Protein AF-0000000066037885 (afdb_homodimer)

pLDDT: mean 89.78, std 19.11, range [28.48, 98.75]

Foldseek 3Di:
DDKDKAFLLRVCVVVVNDLVVLCVQQVHDSVVSVVCNPVRVQPAWMQIPSHIDGDPDPPPPPPD/DDKDKAFLLRVCVVVVNDLVVLCVQQVHDSVVSVVCNPVRVQPAWMQIPSHIDGDPDPPPPPPD

Organism: Escherichia phage 933W (NCBI:txid10730)

Solvent-accessible surface area (backbone atoms only — not comparable to full-atom values): 7501 Å² total; per-residue (Å²): 136,89,78,50,79,46,28,58,36,56,48,28,61,78,49,73,66,36,53,65,59,52,13,60,72,49,71,49,52,50,68,57,48,61,73,34,53,79,35,71,81,35,81,55,36,38,25,48,72,69,40,54,22,34,42,74,64,66,92,69,67,65,80,129,137,88,78,50,79,45,27,58,36,57,49,26,61,77,48,74,65,34,51,65,58,50,12,59,72,49,71,49,52,48,68,59,47,62,74,35,53,78,35,71,82,35,81,55,37,39,24,46,72,67,40,55,23,34,43,71,63,71,88,71,68,65,80,126

Secondary structure (DSSP, 8-state):
----EE-HHHHHHHTTT-HHHHHHHHT--HHHHHHTTT-TT-SSEEEETTEEEE---STT----/----EE-HHHHHHHTTT-HHHHHHHHT--HHHHHHTTT-TT-SSEEEETTEEEE---STT----

Nearest PDB structures (foldseek):
  4iwr-assembly1_B  TM=7.015E-01  e=7.742E-01  Enterobacter sp. RFL1396
  3op9-assembly1_A  TM=7.424E-01  e=7.742E-01  Listeria innocua
  2o38-assembly1_A  TM=7.202E-01  e=2.026E+00  Rhodopseudomonas palustris CGA009
  6hr9-assembly1_A  TM=5.129E-01  e=2.026E+00  Pseudomonas aeruginosa PAO1
  6r40-assembly1_A  TM=4.985E-01  e=3.059E+00  Pseudomonas aeruginosa PAO1

Radius of gyration: 14.73 Å; Cα contacts (8 Å, |Δi|>4): 186; chains: 2; bounding box: 26×42×34 Å

Structure (mmCIF, N/CA/C/O backbone):
data_AF-0000000066037885-model_v1
#
loop_
_entity.id
_entity.type
_entity.pdbx_description
1 polymer 'Protein ninH'
#
loop_
_atom_site.group_PDB
_atom_site.id
_atom_site.type_symbol
_atom_site.label_atom_id
_atom_site.label_alt_id
_atom_site.label_comp_id
_atom_site.label_asym_id
_atom_site.label_entity_id
_atom_site.label_seq_id
_atom_site.pdbx_PDB_ins_code
_atom_site.Cartn_x
_atom_site.Cartn_y
_atom_site.Cartn_z
_atom_site.occupancy
_atom_site.B_iso_or_equiv
_atom_site.auth_seq_id
_atom_site.auth_comp_id
_atom_site.auth_asym_id
_atom_site.auth_atom_id
_atom_site.pdbx_PDB_model_num
ATOM 1 N N . MET A 1 1 ? -6.348 -1.788 15.414 1 75.81 1 MET A N 1
ATOM 2 C CA . MET A 1 1 ? -6.617 -2.709 14.312 1 75.81 1 MET A CA 1
ATOM 3 C C . MET A 1 1 ? -5.352 -3.459 13.906 1 75.81 1 MET A C 1
ATOM 5 O O . MET A 1 1 ? -4.246 -2.918 14 1 75.81 1 MET A O 1
ATOM 9 N N . THR A 1 2 ? -5.555 -4.742 13.648 1 91.5 2 THR A N 1
ATOM 10 C CA . THR A 1 2 ? -4.41 -5.57 13.289 1 91.5 2 THR A CA 1
ATOM 11 C C . THR A 1 2 ? -4.309 -5.73 11.773 1 91.5 2 THR A C 1
ATOM 13 O O . THR A 1 2 ? -5.301 -6.035 11.109 1 91.5 2 THR A O 1
ATOM 16 N N . PHE A 1 3 ? -3.154 -5.43 11.266 1 95.5 3 PHE A N 1
ATOM 17 C CA . PHE A 1 3 ? -2.873 -5.551 9.844 1 95.5 3 PHE A CA 1
ATOM 18 C C . PHE A 1 3 ? -1.893 -6.688 9.578 1 95.5 3 PHE A C 1
ATOM 20 O O . PHE A 1 3 ? -0.932 -6.875 10.328 1 95.5 3 PHE A O 1
ATOM 27 N N . THR A 1 4 ? -2.166 -7.461 8.602 1 96.75 4 THR A N 1
ATOM 28 C CA . THR A 1 4 ? -1.158 -8.367 8.062 1 96.75 4 THR A CA 1
ATOM 29 C C . THR A 1 4 ? -0.481 -7.77 6.84 1 96.75 4 THR A C 1
ATOM 31 O O . THR A 1 4 ? -1.137 -7.129 6.012 1 96.75 4 THR A O 1
ATOM 34 N N . VAL A 1 5 ? 0.843 -7.969 6.785 1 98.12 5 VAL A N 1
ATOM 35 C CA . VAL A 1 5 ? 1.591 -7.441 5.648 1 98.12 5 VAL A CA 1
ATOM 36 C C . VAL A 1 5 ? 2.438 -8.547 5.027 1 98.12 5 VAL A C 1
ATOM 38 O O . VAL A 1 5 ? 3.09 -9.312 5.738 1 98.12 5 VAL A O 1
ATOM 41 N N . LYS A 1 6 ? 2.4 -8.594 3.695 1 98.12 6 LYS A N 1
ATOM 42 C CA . LYS A 1 6 ? 3.293 -9.422 2.889 1 98.12 6 LYS A CA 1
ATOM 43 C C . LYS A 1 6 ? 3.787 -8.664 1.66 1 98.12 6 LYS A C 1
ATOM 45 O O . LYS A 1 6 ? 3.223 -7.633 1.294 1 98.12 6 LYS A O 1
ATOM 50 N N . THR A 1 7 ? 4.82 -9.188 1.041 1 98.5 7 THR A N 1
ATOM 51 C CA . THR A 1 7 ? 5.25 -8.719 -0.273 1 98.5 7 THR A CA 1
ATOM 52 C C . THR A 1 7 ? 4.93 -9.75 -1.347 1 98.5 7 THR A C 1
ATOM 54 O O . THR A 1 7 ? 4.59 -10.898 -1.032 1 98.5 7 THR A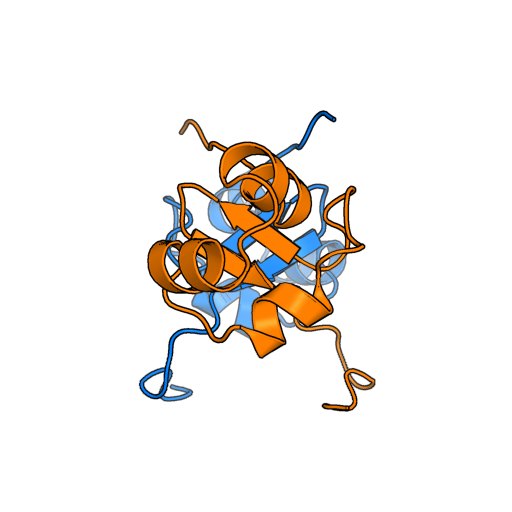 O 1
ATOM 57 N N . ILE A 1 8 ? 5.066 -9.281 -2.51 1 98.5 8 ILE A N 1
ATOM 58 C CA . ILE A 1 8 ? 4.879 -10.219 -3.611 1 98.5 8 ILE A CA 1
ATOM 59 C C . ILE A 1 8 ? 5.918 -11.336 -3.523 1 98.5 8 ILE A C 1
ATOM 61 O O . ILE A 1 8 ? 5.586 -12.516 -3.678 1 98.5 8 ILE A O 1
ATOM 65 N N . PRO A 1 9 ? 7.156 -11.031 -3.236 1 98.62 9 PRO A N 1
ATOM 66 C CA . PRO A 1 9 ? 8.102 -12.133 -3.055 1 98.62 9 PRO A CA 1
ATOM 67 C C . PRO A 1 9 ? 7.656 -13.125 -1.988 1 98.62 9 PRO A C 1
ATOM 69 O O . PRO A 1 9 ? 7.828 -14.336 -2.156 1 98.62 9 PRO A O 1
ATOM 72 N N . ASP A 1 10 ? 7.082 -12.656 -0.904 1 98.44 10 ASP A N 1
ATOM 73 C CA . ASP A 1 10 ? 6.543 -13.562 0.107 1 98.44 10 ASP A CA 1
ATOM 74 C C . ASP A 1 10 ? 5.484 -14.484 -0.49 1 98.44 10 ASP A C 1
ATOM 76 O O . ASP A 1 10 ? 5.5 -15.695 -0.249 1 98.44 10 ASP A O 1
ATOM 80 N N . MET A 1 11 ? 4.613 -13.875 -1.225 1 98.56 11 MET A N 1
ATOM 81 C CA . MET A 1 11 ? 3.523 -14.641 -1.824 1 98.56 11 MET A CA 1
ATOM 82 C C . MET A 1 11 ? 4.059 -15.664 -2.82 1 98.56 11 MET A C 1
ATOM 84 O O . MET A 1 11 ? 3.514 -16.766 -2.941 1 98.56 11 MET A O 1
ATOM 88 N N . LEU A 1 12 ? 5.035 -15.25 -3.535 1 98.75 12 LEU A N 1
ATOM 89 C CA . LEU A 1 12 ? 5.629 -16.156 -4.512 1 98.75 12 LEU A CA 1
ATOM 90 C C . LEU A 1 12 ? 6.23 -17.375 -3.818 1 98.75 12 LEU A C 1
ATOM 92 O O . LEU A 1 12 ? 6.105 -18.5 -4.312 1 98.75 12 LEU A O 1
ATOM 96 N N . VAL A 1 13 ? 6.871 -17.172 -2.777 1 98.44 13 VAL A N 1
ATOM 97 C CA . VAL A 1 13 ? 7.402 -18.297 -2.014 1 98.44 13 VAL A CA 1
ATOM 98 C C . VAL A 1 13 ? 6.273 -19.234 -1.629 1 98.44 13 VAL A C 1
ATOM 100 O O . VAL A 1 13 ? 6.391 -20.453 -1.796 1 98.44 13 VAL A O 1
ATOM 103 N N . GLU A 1 14 ? 5.25 -18.641 -1.103 1 98.38 14 GLU A N 1
ATOM 104 C CA . GLU A 1 14 ? 4.109 -19.453 -0.664 1 98.38 14 GLU A CA 1
ATOM 105 C C . GLU A 1 14 ? 3.471 -20.188 -1.835 1 98.38 14 GLU A C 1
ATOM 107 O O . GLU A 1 14 ? 2.895 -21.266 -1.656 1 98.38 14 GLU A O 1
ATOM 112 N N . ALA A 1 15 ? 3.582 -19.656 -3.066 1 98.62 15 ALA A N 1
ATOM 113 C CA . ALA A 1 15 ? 2.936 -20.188 -4.258 1 98.62 15 ALA A CA 1
ATOM 114 C C . ALA A 1 15 ? 3.928 -20.984 -5.109 1 98.62 15 ALA A C 1
ATOM 116 O O . ALA A 1 15 ? 3.672 -21.25 -6.285 1 98.62 15 ALA A O 1
ATOM 117 N N . TYR A 1 16 ? 5.102 -21.25 -4.559 1 98.31 16 TYR A N 1
ATOM 118 C CA . TYR A 1 16 ? 6.137 -22.016 -5.246 1 98.31 16 TYR A CA 1
ATOM 119 C C . TYR A 1 16 ? 6.523 -21.344 -6.559 1 98.31 16 TYR A C 1
ATOM 121 O O . TYR A 1 16 ? 6.594 -22 -7.602 1 98.31 16 TYR A O 1
ATOM 129 N N . GLU A 1 17 ? 6.566 -20.062 -6.535 1 98.06 17 GLU A N 1
ATOM 130 C CA . GLU A 1 17 ? 7.066 -19.219 -7.609 1 98.06 17 GLU A CA 1
ATOM 131 C C . GLU A 1 17 ? 6.062 -19.125 -8.75 1 98.06 17 GLU A C 1
ATOM 133 O O . GLU A 1 17 ? 6.414 -18.703 -9.859 1 98.06 17 GLU A O 1
ATOM 138 N N . ASN A 1 18 ? 4.805 -19.516 -8.539 1 98.69 18 ASN A N 1
ATOM 139 C CA . ASN A 1 18 ? 3.779 -19.422 -9.578 1 98.69 18 ASN A CA 1
ATOM 140 C C . ASN A 1 18 ? 3.172 -18.031 -9.641 1 98.69 18 ASN A C 1
ATOM 142 O O . ASN A 1 18 ? 2.262 -17.703 -8.875 1 98.69 18 ASN A O 1
ATOM 146 N N . GLN A 1 19 ? 3.557 -17.266 -10.625 1 98.69 19 GLN A N 1
ATOM 147 C CA . GLN A 1 19 ? 3.143 -15.883 -10.773 1 98.69 19 GLN A CA 1
ATOM 148 C C . GLN A 1 19 ? 1.664 -15.781 -11.133 1 98.69 19 GLN A C 1
ATOM 150 O O . GLN A 1 19 ? 0.967 -14.875 -10.688 1 98.69 19 GLN A O 1
ATOM 155 N N . THR A 1 20 ? 1.163 -16.703 -11.867 1 98.38 20 THR A N 1
ATOM 156 C CA . THR A 1 20 ? -0.238 -16.703 -12.273 1 98.38 20 THR A CA 1
ATOM 157 C C . THR A 1 20 ? -1.151 -16.859 -11.062 1 98.38 20 THR A C 1
ATOM 159 O O . THR A 1 20 ? -2.164 -16.156 -10.953 1 98.38 20 THR A O 1
ATOM 162 N N . GLU A 1 21 ? -0.776 -17.688 -10.211 1 98.69 21 GLU A N 1
ATOM 163 C CA . GLU A 1 21 ? -1.56 -17.906 -9 1 98.69 21 GLU A CA 1
ATOM 164 C C . GLU A 1 21 ? -1.55 -16.656 -8.109 1 98.69 21 GLU A C 1
ATOM 166 O O . GLU A 1 21 ? -2.59 -16.266 -7.586 1 98.69 21 GLU A O 1
ATOM 171 N N . VAL A 1 22 ? -0.392 -16.062 -7.926 1 98.69 22 VAL A N 1
ATOM 172 C CA . VAL A 1 22 ? -0.288 -14.852 -7.117 1 98.69 22 VAL A CA 1
ATOM 173 C C . VAL A 1 22 ? -1.146 -13.75 -7.73 1 98.69 22 VAL A C 1
ATOM 175 O O . VAL A 1 22 ? -1.877 -13.055 -7.02 1 98.69 22 VAL A O 1
ATOM 178 N N . ALA A 1 23 ? -1.127 -13.602 -9.008 1 98.12 23 ALA A N 1
ATOM 179 C CA . ALA A 1 23 ? -1.935 -12.609 -9.703 1 98.12 23 ALA A CA 1
ATOM 180 C C . ALA A 1 23 ? -3.422 -12.82 -9.438 1 98.12 23 ALA A C 1
ATOM 182 O O . ALA A 1 23 ? -4.16 -11.867 -9.18 1 98.12 23 ALA A O 1
ATOM 183 N N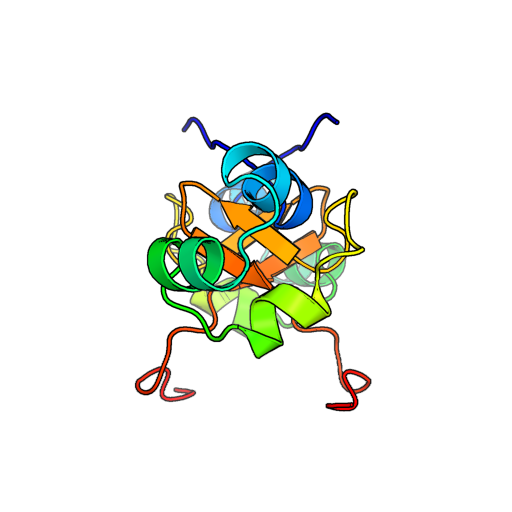 . ARG A 1 24 ? -3.824 -14.047 -9.469 1 98.12 24 ARG A N 1
ATOM 184 C CA . ARG A 1 24 ? -5.223 -14.383 -9.227 1 98.12 24 ARG A CA 1
ATOM 185 C C . ARG A 1 24 ? -5.629 -14.023 -7.801 1 98.12 24 ARG A C 1
ATOM 187 O O . ARG A 1 24 ? -6.664 -13.391 -7.586 1 98.12 24 ARG A O 1
ATOM 194 N N . ILE A 1 25 ? -4.836 -14.398 -6.895 1 97.56 25 ILE A N 1
ATOM 195 C CA . ILE A 1 25 ? -5.125 -14.156 -5.484 1 97.56 25 ILE A CA 1
ATOM 196 C C . ILE A 1 25 ? -5.246 -12.656 -5.227 1 97.56 25 ILE A C 1
ATOM 198 O O . ILE A 1 25 ? -6.125 -12.219 -4.484 1 97.56 25 ILE A O 1
ATOM 202 N N . LEU A 1 26 ? -4.395 -11.875 -5.836 1 97.19 26 LEU A N 1
ATOM 203 C CA . LEU A 1 26 ? -4.328 -10.438 -5.57 1 97.19 26 LEU A CA 1
ATOM 204 C C . LEU A 1 26 ? -5.223 -9.664 -6.527 1 97.19 26 LEU A C 1
ATOM 206 O O . LEU A 1 26 ? -5.34 -8.445 -6.426 1 97.19 26 LEU A O 1
ATOM 210 N N . ASN A 1 27 ? -5.844 -10.461 -7.426 1 96.06 27 ASN A N 1
ATOM 211 C CA . ASN A 1 27 ? -6.684 -9.828 -8.445 1 96.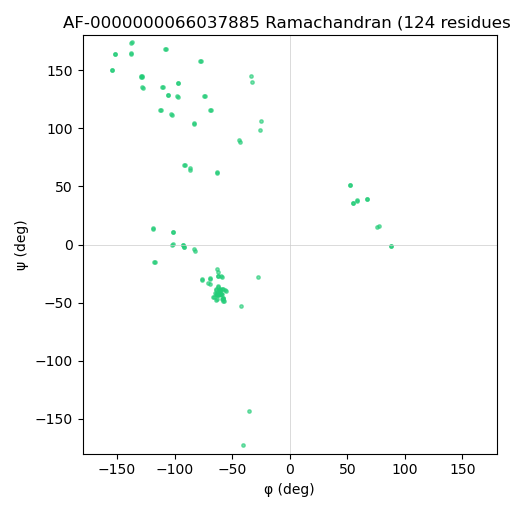06 27 ASN A CA 1
ATOM 212 C C . ASN A 1 27 ? -5.934 -8.727 -9.188 1 96.06 27 ASN A C 1
ATOM 214 O O . ASN A 1 27 ? -6.418 -7.602 -9.289 1 96.06 27 ASN A O 1
ATOM 218 N N . CYS A 1 28 ? -4.73 -9.109 -9.68 1 95.75 28 CYS A N 1
ATOM 219 C CA . CYS A 1 28 ? -3.904 -8.219 -10.477 1 95.75 28 CYS A CA 1
ATOM 220 C C . CYS A 1 28 ? -3.293 -8.953 -11.664 1 95.75 28 CYS A C 1
ATOM 222 O O . CYS A 1 28 ? -3.518 -10.148 -11.844 1 95.75 28 CYS A O 1
ATOM 224 N N . SER A 1 29 ? -2.631 -8.195 -12.516 1 95.94 29 SER A N 1
ATOM 225 C CA . SER A 1 29 ? -2.004 -8.836 -13.672 1 95.94 29 SER A CA 1
ATOM 226 C C . SER A 1 29 ? -0.712 -9.539 -13.273 1 95.94 29 SER A C 1
ATOM 228 O O . SER A 1 29 ? -0.057 -9.148 -12.305 1 95.94 29 SER A O 1
ATOM 230 N N . ARG A 1 30 ? -0.349 -10.469 -14.086 1 97.44 30 ARG A N 1
ATOM 231 C CA . ARG A 1 30 ? 0.947 -11.117 -13.906 1 97.44 30 ARG A CA 1
ATOM 232 C C . ARG A 1 30 ? 2.086 -10.117 -14.07 1 97.44 30 ARG A C 1
ATOM 234 O O . ARG A 1 30 ? 3.109 -10.211 -13.391 1 97.44 30 ARG A O 1
ATOM 241 N N . ASN A 1 31 ? 1.884 -9.156 -15.016 1 96.44 31 ASN A N 1
ATOM 242 C CA . ASN A 1 31 ? 2.889 -8.117 -15.219 1 96.44 31 ASN A CA 1
ATOM 243 C C . ASN A 1 31 ? 3.127 -7.32 -13.938 1 96.44 31 ASN A C 1
ATOM 245 O O . ASN A 1 31 ? 4.266 -6.957 -13.633 1 96.44 31 ASN A O 1
ATOM 249 N N . THR A 1 32 ? 2.047 -7.109 -13.258 1 95.44 32 THR A N 1
ATOM 250 C CA . THR A 1 32 ? 2.189 -6.426 -11.977 1 95.44 32 THR A CA 1
ATOM 251 C C . THR A 1 32 ? 3.016 -7.262 -11.008 1 95.44 32 THR A C 1
ATOM 253 O O . THR A 1 32 ? 3.887 -6.734 -10.312 1 95.44 32 THR A O 1
ATOM 256 N N . VAL A 1 33 ? 2.75 -8.539 -10.961 1 97.88 33 VAL A N 1
ATOM 257 C CA . VAL A 1 33 ? 3.537 -9.43 -10.117 1 97.88 33 VAL A CA 1
ATOM 258 C C . VAL A 1 33 ? 5.012 -9.344 -10.508 1 97.88 33 VAL A C 1
ATOM 260 O O . VAL A 1 33 ? 5.875 -9.133 -9.656 1 97.88 33 VAL A O 1
ATOM 263 N N . ARG A 1 34 ? 5.297 -9.391 -11.719 1 98 34 ARG A N 1
ATOM 264 C CA . ARG A 1 34 ? 6.668 -9.375 -12.219 1 98 34 ARG A CA 1
ATOM 265 C C . ARG A 1 34 ? 7.379 -8.086 -11.82 1 98 34 ARG A C 1
ATOM 267 O O . ARG A 1 34 ? 8.555 -8.109 -11.453 1 98 34 ARG A O 1
ATOM 274 N N . LYS A 1 35 ? 6.68 -7.051 -11.867 1 96.31 35 LYS A N 1
ATOM 275 C CA . LYS A 1 35 ? 7.23 -5.734 -11.562 1 96.31 35 LYS A CA 1
ATOM 276 C C . LYS A 1 35 ? 7.797 -5.691 -10.141 1 96.31 35 LYS A C 1
ATOM 278 O O . LYS A 1 35 ? 8.773 -4.984 -9.883 1 96.31 35 LYS A O 1
ATOM 283 N N . TYR A 1 36 ? 7.23 -6.516 -9.328 1 97.25 36 TYR A N 1
ATOM 284 C CA . TYR A 1 36 ? 7.566 -6.336 -7.922 1 97.25 36 TYR A CA 1
ATOM 285 C C . TYR A 1 36 ? 8.25 -7.578 -7.363 1 97.25 36 TYR A C 1
ATOM 287 O O . TYR A 1 36 ? 8.367 -7.734 -6.145 1 97.25 36 TYR A O 1
ATOM 295 N N . THR A 1 37 ? 8.703 -8.484 -8.18 1 98.12 37 THR A N 1
ATOM 296 C CA . THR A 1 37 ? 9.305 -9.734 -7.746 1 98.12 37 THR A CA 1
ATOM 297 C C . THR A 1 37 ? 10.57 -9.477 -6.93 1 98.12 37 THR A C 1
ATOM 299 O O . THR A 1 37 ? 10.93 -10.281 -6.066 1 98.12 37 THR A O 1
ATOM 302 N N . GLY A 1 38 ? 11.18 -8.352 -7.121 1 97.25 38 GLY A N 1
ATOM 303 C CA . GLY A 1 38 ? 12.43 -8.062 -6.434 1 97.25 38 GLY A CA 1
ATOM 304 C C . GLY A 1 38 ? 12.25 -7.148 -5.234 1 97.25 38 GLY A C 1
ATOM 305 O O . GLY A 1 38 ? 13.211 -6.875 -4.512 1 97.25 38 GLY A O 1
ATOM 306 N N . ASP A 1 39 ? 11.125 -6.762 -4.965 1 97.5 39 ASP A N 1
ATOM 307 C CA . ASP A 1 39 ? 10.859 -5.793 -3.904 1 97.5 39 ASP A CA 1
ATOM 308 C C . ASP A 1 39 ? 10.586 -6.496 -2.576 1 97.5 39 ASP A C 1
ATOM 310 O O . ASP A 1 39 ? 9.484 -6.383 -2.029 1 97.5 39 ASP A O 1
ATOM 314 N N . LYS A 1 40 ? 11.555 -7.102 -2.02 1 97.56 40 LYS A N 1
ATOM 315 C CA . LYS A 1 40 ? 11.438 -7.906 -0.808 1 97.56 40 LYS A CA 1
ATOM 316 C C . LYS A 1 40 ? 11.141 -7.035 0.408 1 97.56 40 LYS A C 1
ATOM 318 O O . LYS A 1 40 ? 10.523 -7.492 1.37 1 97.56 40 LYS A O 1
ATOM 323 N N . GLU A 1 41 ? 11.633 -5.828 0.286 1 97.25 41 GLU A N 1
ATOM 324 C CA . GLU A 1 41 ? 11.508 -4.965 1.457 1 97.25 41 GLU A CA 1
ATOM 325 C C . GLU A 1 41 ? 10.234 -4.117 1.387 1 97.25 41 GLU A C 1
ATOM 327 O O . GLU A 1 41 ? 10 -3.273 2.252 1 97.25 41 GLU A O 1
ATOM 332 N N . GLY A 1 42 ? 9.469 -4.273 0.333 1 96.88 42 GLY A N 1
ATOM 333 C CA . GLY A 1 42 ? 8.211 -3.543 0.233 1 96.88 42 GLY A CA 1
ATOM 334 C C . GLY A 1 42 ? 8.406 -2.045 0.095 1 96.88 42 GLY A C 1
ATOM 335 O O . GLY A 1 42 ? 7.668 -1.262 0.699 1 96.88 42 GLY A O 1
ATOM 336 N N . LYS A 1 43 ? 9.352 -1.724 -0.63 1 96.06 43 LYS A N 1
ATOM 337 C CA . LYS A 1 43 ? 9.641 -0.301 -0.792 1 96.06 43 LYS A CA 1
ATOM 338 C C . LYS A 1 43 ? 8.633 0.358 -1.735 1 96.06 43 LYS A C 1
ATOM 340 O O . LYS A 1 43 ? 8.336 1.546 -1.601 1 96.06 43 LYS A O 1
ATOM 345 N N . ARG A 1 44 ? 8.148 -0.438 -2.66 1 96.19 44 ARG A N 1
ATOM 346 C CA . ARG A 1 44 ? 7.324 0.132 -3.723 1 96.19 44 ARG A CA 1
ATOM 347 C C . ARG A 1 44 ? 5.91 -0.438 -3.686 1 96.19 44 ARG A C 1
ATOM 349 O O . ARG A 1 44 ? 5.012 0.075 -4.355 1 96.19 44 ARG A O 1
ATOM 356 N N . HIS A 1 45 ? 5.766 -1.521 -2.945 1 97.31 45 HIS A N 1
ATOM 357 C CA . HIS A 1 45 ? 4.457 -2.154 -2.832 1 97.31 45 HIS A CA 1
ATOM 358 C C . HIS A 1 45 ? 4.312 -2.881 -1.499 1 97.31 45 HIS A C 1
ATOM 360 O O . HIS A 1 45 ? 5.309 -3.16 -0.828 1 97.31 45 HIS A O 1
ATOM 366 N N . ALA A 1 46 ? 3.053 -3.172 -1.212 1 98.19 46 ALA A N 1
ATOM 367 C CA . ALA A 1 46 ? 2.703 -4.027 -0.082 1 98.19 46 ALA A CA 1
ATOM 368 C C . ALA A 1 46 ? 1.355 -4.707 -0.306 1 98.19 46 ALA A C 1
ATOM 370 O O . ALA A 1 46 ? 0.495 -4.176 -1.013 1 98.19 46 ALA A O 1
ATOM 371 N N . ILE A 1 47 ? 1.235 -5.867 0.26 1 98 47 ILE A N 1
ATOM 372 C CA . ILE A 1 47 ? -0.062 -6.52 0.405 1 98 47 ILE A CA 1
ATOM 373 C C . ILE A 1 47 ? -0.556 -6.371 1.842 1 98 47 ILE A C 1
ATOM 375 O O . ILE A 1 47 ? 0.01 -6.965 2.764 1 98 47 ILE A O 1
ATOM 379 N N . VAL A 1 48 ? -1.602 -5.602 1.99 1 98.19 48 VAL A N 1
ATOM 380 C CA . VAL A 1 48 ? -2.16 -5.332 3.311 1 98.19 48 VAL A CA 1
ATOM 381 C C . VAL A 1 48 ? -3.537 -5.984 3.432 1 98.19 48 VAL A C 1
ATOM 383 O O . VAL A 1 48 ? -4.449 -5.668 2.662 1 98.19 48 VAL A O 1
ATOM 386 N N . ASN A 1 49 ? -3.561 -6.922 4.34 1 97.56 49 ASN A N 1
ATOM 387 C CA . ASN A 1 49 ? -4.797 -7.676 4.504 1 97.56 49 ASN A CA 1
ATOM 388 C C . ASN A 1 49 ? -5.254 -8.297 3.188 1 97.56 49 ASN A C 1
ATOM 390 O O . ASN A 1 49 ? -6.445 -8.281 2.867 1 97.56 49 ASN A O 1
ATOM 394 N N . GLY A 1 50 ? -4.316 -8.68 2.463 1 97 50 GLY A N 1
ATOM 395 C CA . GLY A 1 50 ? -4.594 -9.422 1.242 1 97 50 GLY A CA 1
ATOM 396 C C . GLY A 1 50 ? -4.816 -8.523 0.038 1 97 50 GLY A C 1
ATOM 397 O O . GLY A 1 50 ? -5.031 -9.016 -1.074 1 97 50 GLY A O 1
ATOM 398 N N . VAL A 1 51 ? -4.738 -7.227 0.317 1 97.31 51 VAL A N 1
ATOM 399 C CA . VAL A 1 51 ? -4.988 -6.27 -0.757 1 97.31 51 VAL A CA 1
ATOM 400 C C . VAL A 1 51 ? -3.668 -5.652 -1.214 1 97.31 51 VAL A C 1
ATOM 402 O O . VAL A 1 51 ? -2.896 -5.145 -0.396 1 97.31 51 VAL A O 1
ATOM 405 N N . LEU A 1 52 ? -3.457 -5.699 -2.547 1 97.94 52 LEU A N 1
ATOM 406 C CA . LEU A 1 52 ? -2.268 -5.07 -3.115 1 97.94 52 LEU A CA 1
ATOM 407 C C . LEU A 1 52 ? -2.404 -3.553 -3.123 1 97.94 52 LEU A C 1
ATOM 409 O O . LEU A 1 52 ? -3.402 -3.018 -3.613 1 97.94 52 LEU A O 1
ATOM 413 N N . MET A 1 53 ? -1.392 -2.916 -2.568 1 97.56 53 MET A N 1
ATOM 414 C CA . MET A 1 53 ? -1.245 -1.463 -2.602 1 97.56 53 MET A CA 1
ATOM 415 C C . MET A 1 53 ? 0.141 -1.066 -3.1 1 97.56 53 MET A C 1
ATOM 417 O O . MET A 1 53 ? 1.132 -1.723 -2.773 1 97.56 53 MET A O 1
ATOM 421 N N . VAL A 1 54 ? 0.116 0.074 -3.861 1 97.31 54 VAL A N 1
ATOM 422 C CA . VAL A 1 54 ? 1.376 0.445 -4.496 1 97.31 54 VAL A CA 1
ATOM 423 C C . VAL A 1 54 ? 1.701 1.904 -4.188 1 97.31 54 VAL A C 1
ATOM 425 O O . VAL A 1 54 ? 0.797 2.73 -4.043 1 97.31 54 VAL A O 1
ATOM 428 N N . HIS A 1 55 ? 3.029 2.105 -4.055 1 96.19 55 HIS A N 1
ATOM 429 C CA . HIS A 1 55 ? 3.5 3.477 -3.904 1 96.19 55 HIS A CA 1
ATOM 430 C C . HIS A 1 55 ? 3.307 4.27 -5.191 1 96.19 55 HIS A C 1
ATOM 432 O O . HIS A 1 55 ? 3.721 3.826 -6.266 1 96.19 55 HIS A O 1
ATOM 438 N N . ARG A 1 56 ? 2.506 5.281 -5.215 1 79.81 56 ARG A N 1
ATOM 439 C CA . ARG A 1 56 ? 2.332 6.105 -6.41 1 79.81 56 ARG A CA 1
ATOM 440 C C . ARG A 1 56 ? 3.383 7.207 -6.469 1 79.81 56 ARG A C 1
ATOM 442 O O . ARG A 1 56 ? 3.426 8.078 -5.602 1 79.81 56 ARG A O 1
ATOM 449 N N . GLY A 1 57 ? 4.602 6.633 -6.625 1 60.62 57 GLY A N 1
ATOM 450 C CA . GLY A 1 57 ? 5.637 7.648 -6.723 1 60.62 57 GLY A CA 1
ATOM 451 C C . GLY A 1 57 ? 5.168 8.906 -7.426 1 60.62 57 GLY A C 1
ATOM 452 O O . GLY A 1 57 ? 4.164 8.891 -8.141 1 60.62 57 GLY A O 1
ATOM 453 N N . TRP A 1 58 ? 5.598 10.102 -7.07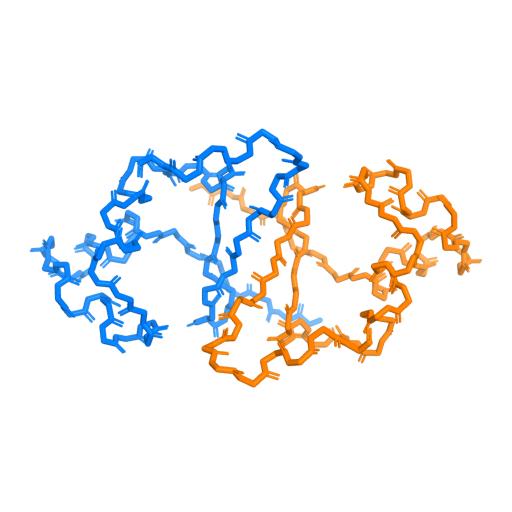 1 48.56 58 TRP A N 1
ATOM 454 C CA . TRP A 1 58 ? 5.473 11.312 -7.883 1 48.56 58 TRP A CA 1
ATOM 455 C C . TRP A 1 58 ? 5.75 11.008 -9.352 1 48.56 58 TRP A C 1
ATOM 457 O O . TRP A 1 58 ? 6.266 9.938 -9.688 1 48.56 58 TRP A O 1
ATOM 467 N N . GLY A 1 59 ? 5.848 11.945 -10.312 1 43.62 59 GLY A N 1
ATOM 468 C CA . GLY A 1 59 ? 6.164 12.031 -11.727 1 43.62 59 GLY A CA 1
ATOM 469 C C . GLY A 1 59 ? 7.094 10.93 -12.203 1 43.62 59 GLY A C 1
ATOM 470 O O . GLY A 1 59 ? 7.488 10.898 -13.367 1 43.62 59 GLY A O 1
ATOM 471 N N . LYS A 1 60 ? 7.902 10.422 -11.375 1 39.12 60 LYS A N 1
ATOM 472 C CA . LYS A 1 60 ? 8.898 9.648 -12.102 1 39.12 60 LYS A CA 1
ATOM 473 C C . LYS A 1 60 ? 8.367 8.258 -12.445 1 39.12 60 LYS A C 1
ATOM 475 O O . LYS A 1 60 ? 9.125 7.387 -12.883 1 39.12 60 LYS A O 1
ATOM 480 N N . ASP A 1 61 ? 7.309 7.871 -12.055 1 37.25 61 ASP A N 1
ATOM 481 C CA . ASP A 1 61 ? 6.996 6.484 -12.391 1 37.25 61 ASP A CA 1
ATOM 482 C C . ASP A 1 61 ? 6.906 6.293 -13.898 1 37.25 61 ASP A C 1
ATOM 484 O O . ASP A 1 61 ? 5.965 6.766 -14.539 1 37.25 61 ASP A O 1
ATOM 488 N N . THR A 1 62 ? 7.922 6.531 -14.547 1 36.09 62 THR A N 1
ATOM 489 C CA . THR A 1 62 ? 7.969 6.117 -15.938 1 36.09 62 THR A CA 1
ATOM 490 C C . THR A 1 62 ? 7.43 4.699 -16.109 1 36.09 62 THR A C 1
ATOM 492 O O . THR A 1 62 ? 7.828 3.791 -15.367 1 36.09 62 THR A O 1
ATOM 495 N N . ASP A 1 63 ? 6.215 4.453 -16.328 1 33.94 63 ASP A N 1
ATOM 496 C CA . ASP A 1 63 ? 5.785 3.195 -16.922 1 33.94 63 ASP A CA 1
ATOM 497 C C . ASP A 1 63 ? 6.906 2.57 -17.75 1 33.94 63 ASP A C 1
ATOM 499 O O . ASP A 1 63 ? 7.457 3.219 -18.656 1 33.94 63 ASP A O 1
ATOM 503 N N . ALA A 1 64 ? 7.602 1.509 -17.344 1 28.97 64 ALA A N 1
ATOM 504 C CA . ALA A 1 64 ? 8.609 0.804 -18.125 1 28.97 64 ALA A CA 1
ATOM 505 C C . ALA A 1 64 ? 8.039 0.313 -19.453 1 28.97 64 ALA A C 1
ATOM 507 O O . ALA A 1 64 ? 6.844 0.01 -19.547 1 28.97 64 ALA A O 1
ATOM 508 N N . MET B 1 1 ? 10.977 -9.938 7.809 1 75.75 1 MET B N 1
ATOM 509 C CA . MET B 1 1 ? 11.031 -8.484 7.848 1 75.75 1 MET B CA 1
ATOM 510 C C . MET B 1 1 ? 9.836 -7.91 8.602 1 75.75 1 MET B C 1
ATOM 512 O O . MET B 1 1 ? 8.742 -8.477 8.555 1 75.75 1 MET B O 1
ATOM 516 N N . THR B 1 2 ? 10.141 -6.906 9.422 1 91.44 2 THR B N 1
ATOM 517 C CA . THR B 1 2 ? 9.086 -6.305 10.219 1 91.44 2 THR B CA 1
ATOM 518 C C . THR B 1 2 ? 8.555 -5.039 9.555 1 91.44 2 THR B C 1
ATOM 520 O O . THR B 1 2 ? 9.328 -4.188 9.117 1 91.44 2 THR B O 1
ATOM 523 N N . PHE B 1 3 ? 7.277 -5.012 9.391 1 95.44 3 PHE B N 1
ATOM 524 C CA . PHE B 1 3 ? 6.598 -3.871 8.789 1 95.44 3 PHE B CA 1
ATOM 525 C C . PHE B 1 3 ? 5.773 -3.123 9.836 1 95.44 3 PHE B C 1
ATOM 527 O O . PHE B 1 3 ? 5.137 -3.74 10.688 1 95.44 3 PHE B O 1
ATOM 534 N N . THR B 1 4 ? 5.863 -1.84 9.805 1 96.75 4 THR B N 1
ATOM 53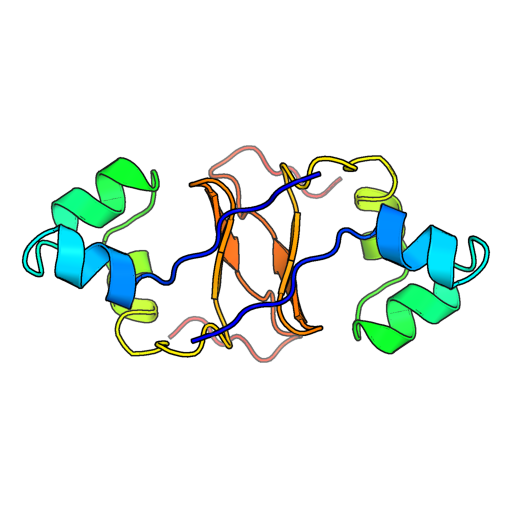5 C CA . THR B 1 4 ? 4.895 -1.023 10.53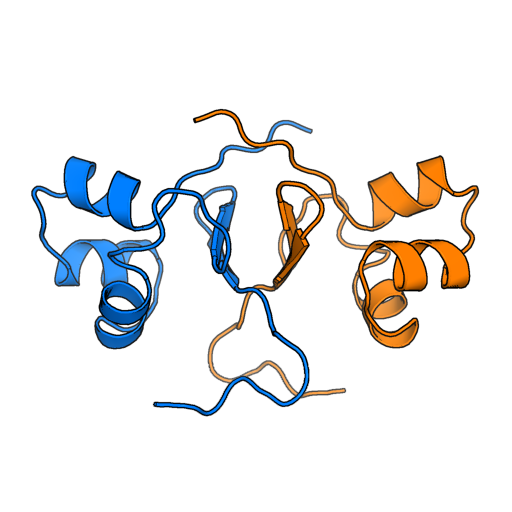1 1 96.75 4 THR B CA 1
ATOM 536 C C . THR B 1 4 ? 3.785 -0.543 9.602 1 96.75 4 THR B C 1
ATOM 538 O O . THR B 1 4 ? 4.047 -0.193 8.445 1 96.75 4 THR B O 1
ATOM 541 N N . VAL B 1 5 ? 2.545 -0.584 10.148 1 98.12 5 VAL B N 1
ATOM 542 C CA . VAL B 1 5 ? 1.41 -0.143 9.344 1 98.12 5 VAL B CA 1
ATOM 543 C C . VAL B 1 5 ? 0.599 0.894 10.117 1 98.12 5 VAL B C 1
ATOM 545 O O . VAL B 1 5 ? 0.325 0.713 11.305 1 98.12 5 VAL B O 1
ATOM 548 N N . LYS B 1 6 ? 0.241 1.964 9.398 1 98.12 6 LYS B N 1
ATOM 549 C CA . LYS B 1 6 ? -0.713 2.963 9.867 1 98.12 6 LYS B CA 1
ATOM 550 C C . LYS B 1 6 ? -1.672 3.375 8.758 1 98.12 6 LYS B C 1
ATOM 552 O O . LYS B 1 6 ? -1.414 3.117 7.578 1 98.12 6 LYS B O 1
ATOM 557 N N . THR B 1 7 ? -2.756 4 9.141 1 98.5 7 THR B N 1
ATOM 558 C CA . THR B 1 7 ? -3.635 4.668 8.188 1 98.5 7 THR B CA 1
ATOM 559 C C . THR B 1 7 ? -3.502 6.188 8.305 1 98.5 7 THR B C 1
ATOM 561 O O . THR B 1 7 ? -2.908 6.695 9.258 1 98.5 7 THR B O 1
ATOM 564 N N . ILE B 1 8 ? -4.066 6.777 7.34 1 98.5 8 ILE B N 1
ATOM 565 C CA . ILE B 1 8 ? -4.082 8.234 7.398 1 98.5 8 ILE B CA 1
ATOM 566 C C . ILE B 1 8 ? -4.855 8.688 8.633 1 98.5 8 ILE B C 1
ATOM 568 O O . ILE B 1 8 ? -4.41 9.586 9.359 1 98.5 8 ILE B O 1
ATOM 572 N N . PRO B 1 9 ? -5.973 8.094 8.938 1 98.62 9 PRO B N 1
ATOM 573 C CA . PRO B 1 9 ? -6.637 8.484 10.188 1 98.62 9 PRO B CA 1
ATOM 574 C C . PRO B 1 9 ? -5.727 8.344 11.406 1 98.62 9 PRO B C 1
ATOM 576 O O . PRO B 1 9 ? -5.754 9.188 12.305 1 98.62 9 PRO B O 1
ATOM 579 N N . ASP B 1 10 ? -4.93 7.285 11.453 1 98.44 10 ASP B N 1
ATOM 580 C CA . ASP B 1 10 ? -3.971 7.137 12.547 1 98.44 10 ASP B CA 1
ATOM 581 C C . ASP B 1 10 ? -3.018 8.328 12.602 1 98.44 10 ASP B C 1
ATOM 583 O O . ASP B 1 10 ? -2.77 8.875 13.68 1 98.44 10 ASP B O 1
ATOM 587 N N . MET B 1 11 ? -2.527 8.656 11.469 1 98.56 11 MET B N 1
ATOM 588 C CA . MET B 1 11 ? -1.57 9.758 11.391 1 98.56 11 MET B CA 1
ATOM 589 C C . MET B 1 11 ? -2.221 11.078 11.797 1 98.56 11 MET B C 1
ATOM 591 O O . MET B 1 11 ? -1.576 11.93 12.414 1 98.56 11 MET B O 1
ATOM 595 N N . LEU B 1 12 ? -3.428 11.227 11.398 1 98.75 12 LEU B N 1
ATOM 596 C CA . LEU B 1 12 ? -4.145 12.453 11.75 1 98.75 12 LEU B CA 1
ATOM 597 C C . LEU B 1 12 ? -4.305 12.57 13.258 1 98.75 12 LEU B C 1
ATOM 599 O O . LEU B 1 12 ? -4.164 13.664 13.82 1 98.75 12 LEU B O 1
ATOM 603 N N . VAL B 1 13 ? -4.605 11.539 13.875 1 98.44 13 VAL B N 1
ATOM 604 C CA . VAL B 1 13 ? -4.699 11.555 15.328 1 98.44 13 VAL B CA 1
ATOM 605 C C . VAL B 1 13 ? -3.367 12.008 15.922 1 98.44 13 VAL B C 1
ATOM 607 O O . VAL B 1 13 ? -3.338 12.867 16.812 1 98.44 13 VAL B O 1
ATOM 610 N N . GLU B 1 14 ? -2.348 11.391 15.43 1 98.38 14 GLU B N 1
ATOM 611 C CA . GLU B 1 14 ? -1.015 11.711 15.93 1 98.38 14 GLU B CA 1
ATOM 612 C C . GLU B 1 14 ? -0.657 13.172 15.664 1 98.38 14 GLU B C 1
ATOM 614 O O . GLU B 1 14 ? 0.109 13.781 16.406 1 98.38 14 GLU B O 1
ATOM 619 N N . ALA B 1 15 ? -1.245 13.766 14.609 1 98.56 15 ALA B N 1
ATOM 620 C CA . ALA B 1 15 ? -0.923 15.125 14.172 1 98.56 15 ALA B CA 1
ATOM 621 C C . ALA B 1 15 ? -1.991 16.109 14.633 1 98.56 15 ALA B C 1
ATOM 623 O O . ALA B 1 15 ? -2.064 17.234 14.117 1 98.56 15 ALA B O 1
ATOM 624 N N . TYR B 1 16 ? -2.885 15.68 15.492 1 98.31 16 TYR B N 1
ATOM 625 C CA . TYR B 1 16 ? -3.953 16.516 16.016 1 98.31 16 TYR B CA 1
ATOM 626 C C . TYR B 1 16 ? -4.824 17.062 14.898 1 98.31 16 TYR B C 1
ATOM 628 O O . TYR B 1 16 ? -5.113 18.266 14.859 1 98.31 16 TYR B O 1
ATOM 636 N N . GLU B 1 17 ? -5.035 16.281 13.93 1 98.06 17 GLU B N 1
ATOM 637 C CA . GLU B 1 17 ? -5.969 16.516 12.828 1 98.06 17 GLU B CA 1
ATOM 638 C C . GLU B 1 17 ? -5.398 17.5 11.82 1 98.06 17 GLU B C 1
ATOM 640 O O . GLU B 1 17 ? -6.137 18.062 11.008 1 98.06 17 GLU B O 1
ATOM 645 N N . ASN B 1 18 ? -4.082 17.766 11.852 1 98.69 18 ASN B N 1
ATOM 646 C CA . ASN B 1 18 ? -3.453 18.672 10.891 1 98.69 18 ASN B CA 1
ATOM 647 C C . ASN B 1 18 ? -3.117 17.953 9.586 1 98.69 18 ASN B C 1
ATOM 649 O O . ASN B 1 18 ? -2.078 17.297 9.484 1 98.69 18 ASN B O 1
ATOM 653 N N . GLN B 1 19 ? -3.898 18.203 8.578 1 98.69 19 GLN B N 1
ATOM 654 C CA . GLN B 1 19 ? -3.771 17.516 7.297 1 98.69 19 GLN B CA 1
ATOM 655 C C . GLN B 1 19 ? -2.512 17.969 6.562 1 98.69 19 GLN B C 1
ATOM 657 O O . GLN B 1 19 ? -1.862 17.156 5.887 1 98.69 19 GLN B O 1
ATOM 662 N N . THR B 1 20 ? -2.133 19.172 6.711 1 98.38 20 THR B N 1
ATOM 663 C CA . THR B 1 20 ? -0.941 19.703 6.062 1 98.38 20 THR B CA 1
ATOM 664 C C . THR B 1 20 ? 0.313 19 6.566 1 98.38 20 THR B C 1
ATOM 666 O O . THR B 1 20 ? 1.188 18.641 5.773 1 98.38 20 THR B O 1
ATOM 669 N N . GLU B 1 21 ? 0.362 18.797 7.797 1 98.69 21 GLU B N 1
ATOM 670 C CA . GLU B 1 21 ? 1.503 18.094 8.383 1 98.69 21 GLU B CA 1
ATOM 671 C C . GLU B 1 21 ? 1.57 16.656 7.918 1 98.69 21 GLU B C 1
ATOM 673 O O . GLU B 1 21 ? 2.646 16.156 7.578 1 98.69 21 GLU B O 1
ATOM 678 N N . VAL B 1 22 ? 0.448 15.961 7.918 1 98.69 22 VAL B N 1
ATOM 679 C CA . VAL B 1 22 ? 0.409 14.578 7.457 1 98.69 22 VAL B CA 1
ATOM 680 C C . VAL B 1 22 ? 0.855 14.508 5.996 1 98.69 22 VAL B C 1
ATOM 682 O O . VAL B 1 22 ? 1.651 13.641 5.625 1 98.69 22 VAL B O 1
ATOM 685 N N . ALA B 1 23 ? 0.42 15.406 5.191 1 98.12 23 ALA B N 1
ATOM 686 C CA . ALA B 1 23 ? 0.81 15.453 3.785 1 98.12 23 ALA B CA 1
ATOM 687 C C . ALA B 1 23 ? 2.32 15.609 3.641 1 98.12 23 ALA B C 1
ATOM 689 O O . ALA B 1 23 ? 2.943 14.938 2.814 1 98.12 23 ALA B O 1
ATOM 690 N N . ARG B 1 24 ? 2.881 16.453 4.441 1 98.19 24 ARG B N 1
ATOM 691 C CA . ARG B 1 24 ? 4.324 16.672 4.41 1 98.19 24 ARG B CA 1
ATOM 692 C C . ARG B 1 24 ? 5.086 15.414 4.785 1 98.19 24 ARG B C 1
ATOM 694 O O . ARG B 1 24 ? 6.02 15.016 4.086 1 98.19 24 ARG B O 1
ATOM 701 N N . ILE B 1 25 ? 4.676 14.812 5.816 1 97.5 25 ILE B N 1
ATOM 702 C CA . ILE B 1 25 ? 5.344 13.617 6.316 1 97.5 25 ILE B CA 1
ATOM 703 C C . ILE B 1 25 ? 5.297 12.516 5.258 1 97.5 25 ILE B C 1
ATOM 705 O O . ILE B 1 25 ? 6.281 11.797 5.055 1 97.5 25 ILE B O 1
ATOM 709 N N . LEU B 1 26 ? 4.195 12.391 4.574 1 97.25 26 LEU B N 1
ATOM 710 C CA . LEU B 1 26 ? 3.988 11.297 3.631 1 97.25 26 LEU B CA 1
ATOM 711 C C . LEU B 1 26 ? 4.418 11.703 2.225 1 97.25 26 LEU B C 1
ATOM 713 O O . LEU B 1 26 ? 4.367 10.891 1.297 1 97.25 26 LEU B O 1
ATOM 717 N N . ASN B 1 27 ? 4.848 12.977 2.16 1 96 27 ASN B N 1
ATOM 718 C CA . ASN B 1 27 ? 5.223 13.508 0.855 1 96 27 ASN B CA 1
ATOM 719 C C . ASN B 1 27 ? 4.117 13.297 -0.176 1 96 27 ASN B C 1
ATOM 721 O O . ASN B 1 27 ? 4.367 12.758 -1.255 1 96 27 ASN B O 1
ATOM 725 N N . CYS B 1 28 ? 2.898 13.719 0.219 1 95.69 28 CYS B N 1
ATOM 726 C CA . CYS B 1 28 ? 1.739 13.664 -0.666 1 95.69 28 CYS B CA 1
ATOM 727 C C . CYS B 1 28 ? 0.914 14.945 -0.564 1 95.69 28 CYS B C 1
ATOM 729 O O . CYS B 1 28 ? 1.259 15.852 0.194 1 95.69 28 CYS B O 1
ATOM 731 N N . SER B 1 29 ? -0.09 15.039 -1.413 1 96 29 SER B N 1
ATOM 732 C CA . SER B 1 29 ? -0.931 16.234 -1.357 1 96 29 SER B CA 1
ATOM 733 C C . SER B 1 29 ? -1.913 16.172 -0.193 1 96 29 SER B C 1
ATOM 735 O O . SER B 1 29 ? -2.293 15.078 0.241 1 96 29 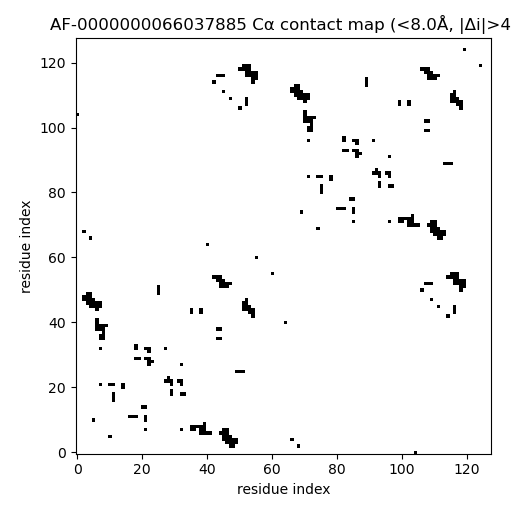SER B O 1
ATOM 737 N N . ARG B 1 30 ? -2.352 17.297 0.2 1 97.44 30 ARG B N 1
ATOM 738 C CA . ARG B 1 30 ? -3.412 17.359 1.201 1 97.44 30 ARG B CA 1
ATOM 739 C C . ARG B 1 30 ? -4.688 16.703 0.688 1 97.44 30 ARG B C 1
ATOM 741 O O . ARG B 1 30 ? -5.422 16.078 1.457 1 97.44 30 ARG B O 1
ATOM 748 N N . ASN B 1 31 ? -4.938 16.891 -0.63 1 96.44 31 ASN B N 1
ATOM 749 C CA . ASN B 1 31 ? -6.105 16.25 -1.232 1 96.44 31 ASN B CA 1
ATOM 750 C C . ASN B 1 31 ? -6.062 14.734 -1.074 1 96.44 31 ASN B C 1
ATOM 752 O O . ASN B 1 31 ? -7.09 14.102 -0.838 1 96.44 31 ASN B O 1
ATOM 756 N N . THR B 1 32 ? -4.859 14.25 -1.208 1 95.44 32 THR B N 1
ATOM 757 C CA . THR B 1 32 ? -4.703 12.82 -0.988 1 95.44 32 THR B CA 1
ATOM 758 C C . THR B 1 32 ? -5.055 12.453 0.451 1 95.44 32 THR B C 1
ATOM 760 O O . THR B 1 32 ? -5.742 11.461 0.693 1 95.44 32 THR B O 1
ATOM 763 N N . VAL B 1 33 ? -4.594 13.242 1.378 1 97.88 33 VAL B N 1
ATOM 764 C CA . VAL B 1 33 ? -4.934 13.008 2.777 1 97.88 33 VAL B CA 1
ATOM 765 C C . VAL B 1 33 ? -6.449 13.039 2.953 1 97.88 33 VAL B C 1
ATOM 767 O O . VAL B 1 33 ? -7.031 12.109 3.523 1 97.88 33 VAL B O 1
ATOM 770 N N . ARG B 1 34 ? -7.086 13.961 2.42 1 97.94 34 ARG B N 1
ATOM 771 C CA . ARG B 1 34 ? -8.531 14.133 2.561 1 97.94 34 ARG B CA 1
ATOM 772 C C . ARG B 1 34 ? -9.281 12.922 2.014 1 97.94 34 ARG B C 1
ATOM 774 O O . ARG B 1 34 ? -10.266 12.477 2.604 1 97.94 34 ARG B O 1
ATOM 781 N N . LYS B 1 35 ? -8.789 12.422 0.965 1 96.31 35 LYS B N 1
ATOM 782 C CA . LYS B 1 35 ? -9.43 11.297 0.288 1 96.31 35 LYS B CA 1
ATOM 783 C C . LYS B 1 35 ? -9.531 10.086 1.213 1 96.31 35 LYS B C 1
ATOM 785 O O . LYS B 1 35 ? -10.477 9.297 1.11 1 96.31 35 LYS B O 1
ATOM 790 N N . TYR B 1 36 ? -8.625 10.047 2.129 1 97.25 36 TYR B N 1
ATOM 791 C CA . TYR B 1 36 ? -8.531 8.789 2.869 1 97.25 36 TYR B CA 1
ATOM 792 C C . TYR B 1 36 ? -8.812 9.008 4.352 1 97.25 36 TYR B C 1
ATOM 794 O O . TYR B 1 36 ? -8.539 8.133 5.176 1 97.25 36 TYR B O 1
ATOM 802 N N . THR B 1 37 ? -9.344 10.133 4.758 1 98.19 37 THR B N 1
ATOM 803 C CA . THR B 1 37 ? -9.57 10.461 6.16 1 98.19 37 THR B CA 1
ATOM 804 C C . THR B 1 37 ? -10.57 9.492 6.789 1 98.19 37 THR B C 1
ATOM 806 O O . THR B 1 37 ? -10.547 9.273 8 1 98.19 37 THR B O 1
ATOM 809 N N . GLY B 1 38 ? -11.367 8.836 5.965 1 97.31 38 GLY B N 1
ATOM 810 C CA . GLY B 1 38 ? -12.375 7.934 6.496 1 97.31 38 GLY B CA 1
ATOM 811 C C . GLY B 1 38 ? -11.984 6.473 6.395 1 97.31 38 GLY B C 1
ATOM 812 O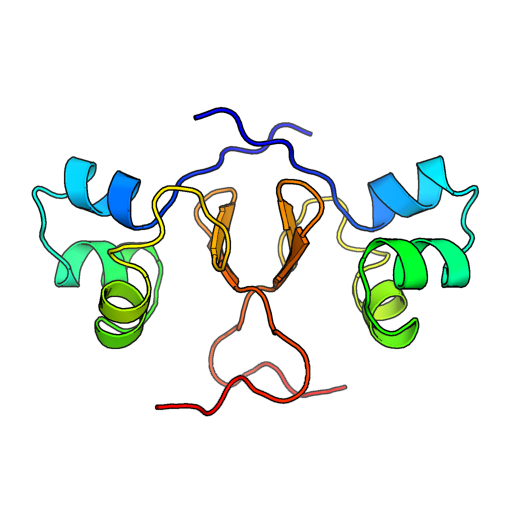 O . GLY B 1 38 ? -12.711 5.598 6.875 1 97.31 38 GLY B O 1
ATOM 813 N N . ASP B 1 39 ? -10.906 6.195 5.895 1 97.5 39 ASP B N 1
ATOM 814 C CA . ASP B 1 39 ? -10.477 4.82 5.652 1 97.5 39 ASP B CA 1
ATOM 815 C C . ASP B 1 39 ? -9.695 4.273 6.844 1 97.5 39 ASP B C 1
ATOM 817 O O . ASP B 1 39 ? -8.516 3.947 6.719 1 97.5 39 ASP B O 1
ATOM 821 N N . LYS B 1 40 ? -10.344 4.062 7.93 1 97.62 40 LYS B N 1
ATOM 822 C CA . LYS B 1 40 ? -9.734 3.641 9.188 1 97.62 40 LYS B CA 1
ATOM 823 C C . LYS B 1 40 ? -9.211 2.211 9.086 1 97.62 40 LYS B C 1
ATOM 825 O O . LYS B 1 40 ? -8.258 1.845 9.781 1 97.62 40 LYS B O 1
ATOM 830 N N . GLU B 1 41 ? -9.898 1.491 8.242 1 97.31 41 GLU B N 1
ATOM 831 C CA . GLU B 1 41 ? -9.547 0.075 8.18 1 97.31 41 GLU B CA 1
ATOM 832 C C . GLU B 1 41 ? -8.508 -0.194 7.094 1 97.31 41 GLU B C 1
ATOM 834 O O . GLU B 1 41 ? -8.148 -1.345 6.848 1 97.31 41 GLU B O 1
ATOM 839 N N . GLY B 1 42 ? -8.102 0.836 6.398 1 96.94 42 GLY B N 1
ATOM 840 C CA . GLY B 1 42 ? -7.07 0.662 5.387 1 96.94 42 GLY B CA 1
ATOM 841 C C . GLY B 1 42 ? -7.527 -0.181 4.211 1 96.94 42 GLY B C 1
ATOM 842 O O . GLY B 1 42 ? -6.773 -1.017 3.707 1 96.94 42 GLY B O 1
ATOM 843 N N . LYS B 1 43 ? -8.695 0.044 3.857 1 96.19 43 LYS B N 1
ATOM 844 C CA . LYS B 1 43 ? -9.234 -0.749 2.756 1 96.19 43 LYS B CA 1
ATOM 845 C C . LYS B 1 43 ? -8.688 -0.27 1.414 1 96.19 43 LYS B C 1
ATOM 847 O O . LYS B 1 43 ? -8.539 -1.06 0.479 1 96.19 43 LYS B O 1
ATOM 852 N N . ARG B 1 44 ? -8.391 1.007 1.364 1 96.19 44 ARG B N 1
ATOM 853 C CA . ARG B 1 44 ? -8.031 1.605 0.083 1 96.19 44 ARG B CA 1
ATOM 854 C C . ARG B 1 44 ? -6.598 2.137 0.108 1 96.19 44 ARG B C 1
ATOM 856 O O . ARG B 1 44 ? -6.039 2.475 -0.936 1 96.19 44 ARG B O 1
ATOM 863 N N . HIS B 1 45 ? -6.074 2.246 1.309 1 97.38 45 HIS B N 1
ATOM 864 C CA . HIS B 1 45 ? -4.711 2.742 1.454 1 97.38 45 HIS B CA 1
ATOM 865 C C . HIS B 1 45 ? -4.051 2.18 2.709 1 97.38 45 HIS B C 1
ATOM 867 O O . HIS B 1 45 ? -4.734 1.685 3.605 1 97.38 45 HIS B O 1
ATOM 873 N N . ALA B 1 46 ? -2.73 2.328 2.701 1 98.19 46 ALA B N 1
ATOM 874 C CA . ALA B 1 46 ? -1.92 2.035 3.881 1 98.19 46 ALA B CA 1
ATOM 875 C C . ALA B 1 46 ? -0.62 2.834 3.863 1 98.19 46 ALA B C 1
ATOM 877 O O . ALA B 1 46 ? -0.118 3.193 2.795 1 98.19 46 ALA B O 1
ATOM 878 N N . ILE B 1 47 ? -0.152 3.127 5.035 1 97.94 47 ILE B N 1
ATOM 879 C CA . ILE B 1 47 ? 1.211 3.613 5.215 1 97.94 47 ILE B CA 1
ATOM 880 C C . ILE B 1 47 ? 2.096 2.486 5.746 1 97.94 47 ILE B C 1
ATOM 882 O O . ILE B 1 47 ? 1.938 2.053 6.891 1 97.94 47 ILE B O 1
ATOM 886 N N . VAL B 1 48 ? 3.006 2.059 4.906 1 98.12 48 VAL B N 1
ATOM 887 C CA . VAL B 1 48 ? 3.896 0.958 5.258 1 98.12 48 VAL B CA 1
ATOM 888 C C . VAL B 1 48 ? 5.328 1.474 5.395 1 98.12 48 VAL B C 1
ATOM 890 O O . VAL B 1 48 ? 5.895 2.014 4.441 1 98.12 48 VAL B O 1
ATOM 893 N N . ASN B 1 49 ? 5.777 1.345 6.625 1 97.56 49 ASN B N 1
ATOM 894 C CA . ASN B 1 49 ? 7.109 1.871 6.91 1 97.56 49 ASN B CA 1
ATOM 895 C C . ASN B 1 49 ? 7.227 3.342 6.52 1 97.56 49 ASN B C 1
ATOM 897 O O . ASN B 1 49 ? 8.242 3.76 5.957 1 97.56 49 ASN B O 1
ATOM 901 N N . GLY B 1 50 ? 6.184 4 6.711 1 96.94 50 GLY B N 1
ATOM 902 C CA . GLY B 1 50 ? 6.184 5.445 6.523 1 96.94 50 GLY B CA 1
ATOM 903 C C . GLY B 1 50 ? 5.879 5.859 5.094 1 96.94 50 GLY B C 1
ATOM 904 O O . GLY B 1 50 ? 5.801 7.051 4.793 1 96.94 50 GLY B O 1
ATOM 905 N N . VAL B 1 51 ? 5.684 4.832 4.266 1 97.31 51 VAL B N 1
ATOM 906 C CA . VAL B 1 51 ? 5.434 5.117 2.857 1 97.31 51 VAL B CA 1
ATOM 907 C C . VAL B 1 51 ? 3.959 4.887 2.539 1 97.31 51 VAL B C 1
ATOM 909 O O . VAL B 1 51 ? 3.408 3.828 2.842 1 97.31 51 VAL B O 1
ATOM 912 N N . LEU B 1 52 ? 3.354 5.918 1.908 1 97.88 52 LEU B N 1
ATOM 913 C CA . LEU B 1 52 ? 1.965 5.793 1.48 1 97.88 52 LEU B CA 1
ATOM 914 C C . LEU B 1 52 ? 1.854 4.887 0.258 1 97.88 52 LEU B C 1
ATOM 916 O O . LEU B 1 52 ? 2.553 5.09 -0.737 1 97.88 52 LEU B O 1
ATOM 920 N N . MET B 1 53 ? 0.981 3.906 0.391 1 97.5 53 MET B N 1
ATOM 921 C CA . MET B 1 53 ? 0.604 3.018 -0.705 1 97.5 53 MET B CA 1
ATOM 922 C C . MET B 1 53 ? -0.912 2.953 -0.857 1 97.5 53 MET B C 1
ATOM 924 O O . MET B 1 53 ? -1.64 2.953 0.137 1 97.5 53 MET B O 1
ATOM 928 N N . VAL B 1 54 ? -1.305 2.852 -2.184 1 97.25 54 VAL B N 1
ATOM 929 C CA . VAL B 1 54 ? -2.74 2.926 -2.432 1 97.25 54 VAL B CA 1
ATOM 930 C C . VAL B 1 54 ? -3.178 1.745 -3.295 1 97.25 54 VAL B C 1
ATOM 932 O O . VAL B 1 54 ? -2.412 1.263 -4.133 1 97.25 54 VAL B O 1
ATOM 935 N N . HIS B 1 55 ? -4.402 1.314 -2.979 1 96.19 55 HIS B N 1
ATOM 936 C CA . HIS B 1 55 ? -5.008 0.286 -3.814 1 96.19 55 HIS B CA 1
ATOM 937 C C . HIS B 1 55 ? -5.352 0.831 -5.199 1 96.19 55 HIS B C 1
ATOM 939 O O . HIS B 1 55 ? -6.016 1.863 -5.316 1 96.19 55 HIS B O 1
ATOM 945 N N . ARG B 1 56 ? -4.762 0.353 -6.277 1 80.19 56 ARG B N 1
ATOM 946 C CA . ARG B 1 56 ? -5.094 0.803 -7.625 1 80.19 56 ARG B CA 1
ATOM 947 C C . ARG B 1 56 ? -6.27 0.013 -8.188 1 80.19 56 ARG B C 1
ATOM 949 O O . ARG B 1 56 ? -6.172 -1.199 -8.391 1 80.19 56 ARG B O 1
ATOM 956 N N . GLY B 1 57 ? -7.34 0.244 -7.465 1 60.66 57 GLY B N 1
ATOM 957 C CA . GLY B 1 57 ? -8.5 -0.464 -7.988 1 60.66 57 GLY B CA 1
ATOM 958 C C . GLY B 1 57 ? -8.477 -0.61 -9.5 1 60.66 57 GLY B C 1
ATOM 959 O O . GLY B 1 57 ? -7.773 0.129 -10.188 1 60.66 57 GLY B O 1
ATOM 960 N N . TRP B 1 58 ? -8.859 -1.71 -10.156 1 49.19 58 TRP B N 1
ATOM 961 C CA . TRP B 1 58 ? -9.156 -1.806 -11.578 1 49.19 58 TRP B CA 1
ATOM 962 C C . TRP B 1 58 ? -9.82 -0.531 -12.086 1 49.19 58 TRP B C 1
ATOM 964 O O . TRP B 1 58 ? -10.172 0.35 -11.297 1 49.19 58 TRP B O 1
ATOM 974 N N . GLY B 1 59 ? -10.836 -0.54 -13.047 1 42.53 59 GLY B N 1
ATOM 975 C CA . GLY B 1 59 ? -11.633 0.393 -13.836 1 42.53 59 GLY B CA 1
ATOM 976 C C . GLY B 1 59 ? -12.109 1.586 -13.031 1 42.53 59 GLY B C 1
ATOM 977 O O . GLY B 1 59 ? -12.539 2.592 -13.602 1 42.53 59 GLY B O 1
ATOM 978 N N . LYS B 1 60 ? -12.758 1.403 -11.898 1 38.16 60 LYS B N 1
ATOM 979 C CA . LYS B 1 60 ? -13.656 2.5 -11.547 1 38.16 60 LYS B CA 1
ATOM 980 C C . LYS B 1 60 ? -12.898 3.633 -10.859 1 38.16 60 LYS B C 1
ATOM 982 O O . LYS B 1 60 ? -13.492 4.449 -10.156 1 38.16 60 LYS B O 1
ATOM 987 N N . ASP B 1 61 ? -11.758 3.529 -10.609 1 37.47 61 ASP B N 1
ATOM 988 C CA . ASP B 1 61 ? -11.273 4.656 -9.82 1 37.47 61 ASP B CA 1
ATOM 989 C C . ASP B 1 61 ? -11.391 5.965 -10.602 1 37.47 61 ASP B C 1
ATOM 991 O O . ASP B 1 61 ? -10.68 6.172 -11.586 1 37.47 61 ASP B O 1
ATOM 995 N N . THR B 1 62 ? -12.555 6.305 -10.906 1 35.94 62 THR B N 1
ATOM 996 C CA . THR B 1 62 ? -12.805 7.656 -11.398 1 35.94 62 THR B CA 1
ATOM 997 C C . THR B 1 62 ? -12.031 8.68 -10.578 1 35.94 62 THR B C 1
ATOM 999 O O . THR B 1 62 ? -12.094 8.672 -9.344 1 35.94 62 THR B O 1
ATOM 1002 N N . ASP B 1 63 ? -10.883 9.016 -10.852 1 33.75 63 ASP B N 1
ATOM 1003 C CA . ASP B 1 63 ? -10.359 10.289 -10.375 1 33.75 63 ASP B CA 1
ATOM 1004 C C . ASP B 1 63 ? -11.492 11.289 -10.133 1 33.75 63 ASP B C 1
ATOM 1006 O O . ASP B 1 63 ? -12.289 11.562 -11.031 1 33.75 63 ASP B O 1
ATOM 1010 N N . ALA B 1 64 ? -12 11.516 -8.922 1 28.48 64 ALA B N 1
ATOM 1011 C CA . ALA B 1 64 ? -13 12.539 -8.633 1 28.48 64 ALA B CA 1
ATOM 1012 C C . ALA B 1 64 ? -12.555 13.906 -9.133 1 28.48 64 ALA B C 1
ATOM 1014 O O . ALA B 1 64 ? -11.352 14.203 -9.164 1 28.48 64 ALA B O 1
#

Sequence (128 aa):
MTFTVKTIPDMLVEAYENQTEVARILNCSRNTVRKYTGDKEGKRHAIVNGVLMVHRGWGKDTDAMTFTVKTIPDMLVEAYENQTEVARILNCSRNTVRKYTGDKEGKRHAIVNGVLMVHRGWGKDTDA

InterPro domains:
  IPR010454 Bacteriophage NinH [PF06322] (1-58)